Protein AF-A0A7J8VMT6-F1 (afdb_monomer)

pLDDT: mean 72.5, std 16.85, range [39.62, 94.19]

Organism: NCBI:txid34286

Radius of gyration: 30.0 Å; Cα contacts (8 Å, |Δi|>4): 53; chains: 1; bounding box: 107×38×44 Å

Mean predicted aligned error: 15.6 Å

Structure (mmCIF, N/CA/C/O backbone):
data_AF-A0A7J8VMT6-F1
#
_entry.id   AF-A0A7J8VMT6-F1
#
loop_
_atom_site.group_PDB
_atom_site.id
_atom_site.type_symbol
_atom_site.label_atom_id
_atom_site.label_alt_id
_atom_site.label_comp_id
_atom_site.label_asym_id
_atom_site.label_entity_id
_atom_site.label_seq_id
_atom_site.pdbx_PDB_ins_code
_atom_site.Cartn_x
_atom_site.Cartn_y
_atom_site.Cartn_z
_atom_site.occupancy
_atom_site.B_iso_or_equiv
_atom_site.auth_seq_id
_atom_site.auth_comp_id
_atom_site.auth_asym_id
_atom_site.auth_atom_id
_atom_site.pdbx_PDB_model_num
ATOM 1 N N . VAL A 1 1 ? 12.274 -14.605 -5.053 1.00 48.03 1 VAL A N 1
ATOM 2 C CA . VAL A 1 1 ? 12.504 -14.226 -3.632 1.00 48.03 1 VAL A CA 1
ATOM 3 C C . VAL A 1 1 ? 11.355 -14.755 -2.774 1.00 48.03 1 VAL A C 1
ATOM 5 O O . VAL A 1 1 ? 10.208 -14.533 -3.137 1.00 48.03 1 VAL A O 1
ATOM 8 N N . LYS A 1 2 ? 11.615 -15.506 -1.692 1.00 39.62 2 LYS A N 1
ATOM 9 C CA . LYS A 1 2 ? 10.548 -16.016 -0.803 1.00 39.62 2 LYS A CA 1
ATOM 10 C C . LYS A 1 2 ? 10.067 -14.898 0.138 1.00 39.62 2 LYS A C 1
ATOM 12 O O . LYS A 1 2 ? 10.885 -14.116 0.614 1.00 39.62 2 LYS A O 1
ATOM 17 N N . LEU A 1 3 ? 8.770 -14.868 0.471 1.00 48.56 3 LEU A N 1
ATOM 18 C CA . LEU A 1 3 ? 8.171 -13.954 1.468 1.00 48.56 3 LEU A CA 1
ATOM 19 C C . LEU A 1 3 ? 8.945 -13.925 2.800 1.00 48.56 3 LEU A C 1
ATOM 21 O O . LEU A 1 3 ? 9.022 -12.889 3.451 1.00 48.56 3 LEU A O 1
ATOM 25 N N . SER A 1 4 ? 9.574 -15.0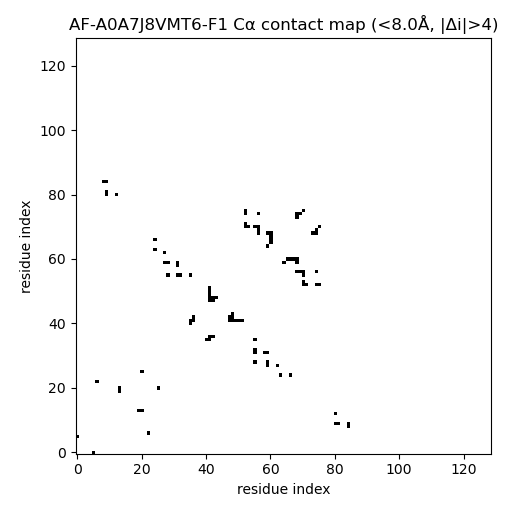41 3.181 1.00 44.53 4 SER A N 1
ATOM 26 C CA . SER A 1 4 ? 10.432 -15.149 4.366 1.00 44.53 4 SER A CA 1
ATOM 27 C C . SER A 1 4 ? 11.673 -14.250 4.321 1.00 44.53 4 SER A C 1
ATOM 29 O O . SER A 1 4 ? 12.089 -13.743 5.357 1.00 44.53 4 SER A O 1
ATOM 31 N N . THR A 1 5 ? 12.258 -14.035 3.140 1.00 44.91 5 THR A N 1
ATOM 32 C CA . THR A 1 5 ? 13.437 -13.176 2.942 1.00 44.91 5 THR A CA 1
ATOM 33 C C . THR A 1 5 ? 13.054 -11.704 3.060 1.00 44.91 5 THR A C 1
ATOM 35 O O . THR A 1 5 ? 13.735 -10.932 3.726 1.00 44.91 5 THR A O 1
ATOM 38 N N . ILE A 1 6 ? 11.902 -11.348 2.487 1.00 53.50 6 ILE A N 1
ATOM 39 C CA . ILE A 1 6 ? 11.299 -10.015 2.575 1.00 53.50 6 ILE A CA 1
ATOM 40 C C . ILE A 1 6 ? 10.965 -9.696 4.045 1.00 53.50 6 ILE A C 1
ATOM 42 O O . ILE A 1 6 ? 11.386 -8.669 4.570 1.00 53.50 6 ILE A O 1
ATOM 46 N N . LYS A 1 7 ? 10.328 -10.635 4.758 1.00 53.84 7 LYS A N 1
ATOM 47 C CA . LYS A 1 7 ? 9.970 -10.535 6.186 1.00 53.84 7 LYS A CA 1
ATOM 48 C C . LYS A 1 7 ? 11.172 -10.287 7.117 1.00 53.84 7 LYS A C 1
ATOM 50 O O . LYS A 1 7 ? 11.017 -9.609 8.130 1.00 53.84 7 LYS A O 1
ATOM 55 N N . TYR A 1 8 ? 12.366 -10.791 6.784 1.00 50.06 8 TYR A N 1
ATOM 56 C CA . TYR A 1 8 ? 13.584 -10.565 7.581 1.00 50.06 8 TYR A CA 1
ATOM 57 C C . TYR A 1 8 ? 14.106 -9.121 7.474 1.00 50.06 8 TYR A C 1
ATOM 59 O O . TYR A 1 8 ? 14.631 -8.583 8.449 1.00 50.06 8 TYR A O 1
ATOM 67 N N . PHE A 1 9 ? 13.927 -8.480 6.313 1.00 50.25 9 PHE A N 1
ATOM 68 C CA . PHE A 1 9 ? 14.328 -7.088 6.082 1.00 50.25 9 PHE A CA 1
ATOM 69 C C . PHE A 1 9 ? 13.417 -6.091 6.821 1.00 50.25 9 PHE A C 1
ATOM 71 O O . PHE A 1 9 ? 13.918 -5.159 7.452 1.00 50.25 9 PHE A O 1
ATOM 78 N N . PHE A 1 10 ? 12.100 -6.341 6.863 1.00 53.12 10 PHE A N 1
ATOM 79 C CA . PHE A 1 10 ? 11.141 -5.463 7.555 1.00 53.12 10 PHE A CA 1
ATOM 80 C C . PHE A 1 10 ? 11.376 -5.354 9.067 1.00 53.12 10 PHE A C 1
ATOM 82 O O . PHE A 1 10 ? 11.210 -4.277 9.646 1.00 53.12 10 PHE A O 1
ATOM 89 N N . PHE A 1 11 ? 11.825 -6.434 9.716 1.00 49.75 11 PHE A N 1
ATOM 90 C CA . PHE A 1 11 ? 11.979 -6.488 11.176 1.00 49.75 11 PHE A CA 1
ATOM 91 C C . PHE A 1 11 ? 13.094 -5.571 11.724 1.00 49.75 11 PHE A C 1
ATOM 93 O O . PHE A 1 11 ? 13.052 -5.166 12.886 1.00 49.75 11 PHE A O 1
ATOM 100 N N . GLN A 1 12 ? 14.086 -5.201 10.907 1.00 52.31 12 GLN A N 1
ATOM 101 C CA . GLN A 1 12 ? 15.273 -4.449 11.352 1.00 52.31 12 GLN A CA 1
ATOM 102 C C . GLN A 1 12 ? 15.073 -2.918 11.372 1.00 52.31 12 GLN A C 1
ATOM 104 O O . GLN A 1 12 ? 15.892 -2.193 1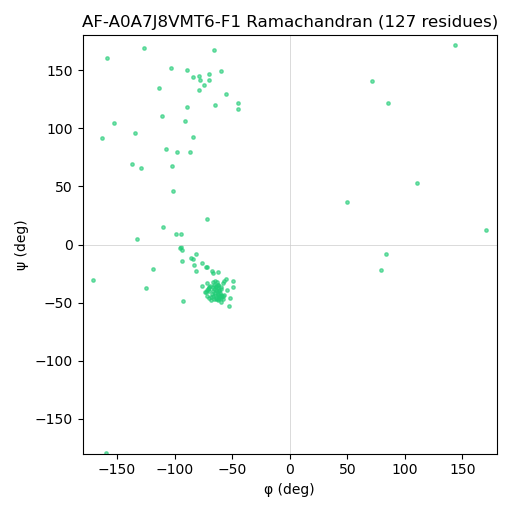1.944 1.00 52.31 12 GLN A O 1
ATOM 109 N N . ASN A 1 13 ? 13.990 -2.399 10.778 1.00 51.75 13 ASN A N 1
ATOM 110 C CA . ASN A 1 13 ? 13.835 -0.961 10.519 1.00 51.75 13 ASN A CA 1
ATOM 111 C C . ASN A 1 13 ? 13.053 -0.170 11.591 1.00 51.75 13 ASN A C 1
ATOM 113 O O . ASN A 1 13 ? 12.986 1.060 11.515 1.00 51.75 13 ASN A O 1
ATOM 117 N N . SER A 1 14 ? 12.511 -0.801 12.642 1.00 52.22 14 SER A N 1
ATOM 118 C CA . SER A 1 14 ? 11.852 -0.068 13.738 1.00 52.22 14 SER A CA 1
ATOM 119 C C . SER A 1 14 ? 12.854 0.370 14.819 1.00 52.22 14 SER A C 1
ATOM 121 O O . SER A 1 14 ? 12.973 -0.260 15.872 1.00 52.22 14 SER A O 1
ATOM 123 N N . ARG A 1 15 ? 13.591 1.463 14.592 1.00 48.12 15 ARG A N 1
ATOM 124 C CA . ARG A 1 15 ? 14.396 2.107 15.649 1.00 48.12 15 ARG A CA 1
ATOM 125 C C . ARG A 1 15 ? 13.563 3.194 16.351 1.00 48.12 15 ARG A C 1
ATOM 127 O O . ARG A 1 15 ? 13.314 4.247 15.772 1.00 48.12 15 ARG A O 1
ATOM 134 N N . GLY A 1 16 ? 13.111 2.931 17.585 1.00 54.81 16 GLY A N 1
ATOM 135 C CA . GLY A 1 16 ? 12.455 3.908 18.479 1.00 54.81 16 GLY A CA 1
ATOM 136 C C . GLY A 1 16 ? 11.318 3.340 19.350 1.00 54.81 16 GLY A C 1
ATOM 137 O O . GLY A 1 16 ? 10.868 2.221 19.132 1.00 54.81 16 GLY A O 1
ATOM 138 N N . ASN A 1 17 ? 10.806 4.142 20.297 1.00 50.47 17 ASN A N 1
ATOM 139 C CA . ASN A 1 17 ? 9.686 3.813 21.211 1.00 50.47 17 ASN A CA 1
ATOM 140 C C . ASN A 1 17 ? 8.295 3.759 20.533 1.00 50.47 17 ASN A C 1
ATOM 142 O O . ASN A 1 17 ? 7.269 3.959 21.182 1.00 50.47 17 ASN A O 1
ATOM 146 N N . LYS A 1 18 ? 8.230 3.552 19.216 1.00 62.94 18 LYS A N 1
ATOM 147 C CA . LYS A 1 18 ? 6.961 3.474 18.481 1.00 62.94 18 LYS A CA 1
ATOM 148 C C . LYS A 1 18 ? 6.460 2.032 18.470 1.00 62.94 18 LYS A C 1
ATOM 150 O O . LYS A 1 18 ? 7.262 1.100 18.488 1.00 62.94 18 LYS A O 1
ATOM 155 N N . ARG A 1 19 ? 5.132 1.863 18.422 1.00 72.12 19 ARG A N 1
ATOM 156 C CA . ARG A 1 19 ? 4.471 0.567 18.205 1.00 72.12 19 ARG A CA 1
ATOM 157 C C . ARG A 1 19 ? 5.178 -0.172 17.068 1.00 72.12 19 ARG A C 1
ATOM 159 O O . ARG A 1 19 ? 5.294 0.366 15.967 1.00 72.12 19 ARG A O 1
ATOM 166 N N . LYS A 1 20 ? 5.679 -1.368 17.367 1.00 73.94 20 LYS A N 1
ATOM 167 C CA . LYS A 1 20 ? 6.323 -2.227 16.376 1.00 73.94 20 LYS A CA 1
ATOM 168 C C . LYS A 1 20 ? 5.246 -2.825 15.482 1.00 73.94 20 LYS A C 1
ATOM 170 O O . LYS A 1 20 ? 4.195 -3.218 15.984 1.00 73.94 20 LYS A O 1
ATOM 175 N N . TRP A 1 21 ? 5.520 -2.847 14.186 1.00 80.06 21 TRP A N 1
ATOM 176 C CA . TRP A 1 21 ? 4.699 -3.586 13.240 1.00 80.06 21 TRP A CA 1
ATOM 177 C C . TRP A 1 21 ? 4.903 -5.080 13.456 1.00 80.06 21 TRP A C 1
ATOM 179 O O . TRP A 1 21 ? 6.017 -5.513 13.768 1.00 80.06 21 TRP A O 1
ATOM 189 N N . VAL A 1 22 ? 3.828 -5.848 13.331 1.00 81.62 22 VAL A N 1
ATOM 190 C CA . VAL A 1 22 ? 3.889 -7.310 13.366 1.00 81.62 22 VAL A CA 1
ATOM 191 C C . VAL A 1 22 ? 3.770 -7.875 11.951 1.00 81.62 22 VAL A C 1
ATOM 193 O O . VAL A 1 22 ? 3.143 -7.251 11.095 1.00 81.62 22 VAL A O 1
ATOM 196 N N . PRO A 1 23 ? 4.338 -9.059 11.671 1.00 80.44 23 PRO A N 1
ATOM 197 C CA . PRO A 1 23 ? 4.317 -9.621 10.324 1.00 80.44 23 PRO A CA 1
ATOM 198 C C . PRO A 1 23 ? 2.930 -9.779 9.700 1.00 80.44 23 PRO A C 1
ATOM 200 O O . PRO A 1 23 ? 2.787 -9.736 8.482 1.00 80.44 23 PRO A O 1
ATOM 203 N N . GLU A 1 24 ? 1.912 -9.998 10.523 1.00 84.44 24 GLU A N 1
ATOM 204 C CA . GLU A 1 24 ? 0.522 -10.115 10.097 1.00 84.44 24 GLU A CA 1
ATOM 205 C C . GLU A 1 24 ? 0.017 -8.793 9.496 1.00 84.44 24 GLU A C 1
ATOM 207 O O . GLU A 1 24 ? -0.718 -8.802 8.510 1.00 84.44 24 GLU A O 1
ATOM 212 N N . GLU A 1 25 ? 0.464 -7.657 10.038 1.00 86.81 25 GLU A N 1
ATOM 213 C CA . GLU A 1 25 ? 0.156 -6.324 9.516 1.00 86.81 25 GLU A CA 1
ATOM 214 C C . GLU A 1 25 ? 0.868 -6.062 8.191 1.00 86.81 25 GLU A C 1
ATOM 216 O O . GLU A 1 25 ? 0.265 -5.487 7.285 1.00 86.81 25 GLU A O 1
ATOM 221 N N . ASP A 1 26 ? 2.115 -6.518 8.048 1.00 83.62 26 ASP A N 1
ATOM 222 C CA . ASP A 1 26 ? 2.872 -6.385 6.799 1.00 83.62 26 ASP A CA 1
ATOM 223 C C . ASP A 1 26 ? 2.201 -7.172 5.666 1.00 83.62 26 ASP A C 1
ATOM 225 O O . ASP A 1 26 ? 1.985 -6.648 4.571 1.00 83.62 26 ASP A O 1
ATOM 229 N N . VAL A 1 27 ? 1.821 -8.426 5.939 1.00 85.62 27 VAL A N 1
ATOM 230 C CA . VAL A 1 27 ? 1.121 -9.284 4.973 1.00 85.62 27 VAL A CA 1
ATOM 231 C C . VAL A 1 27 ? -0.223 -8.671 4.585 1.00 85.62 27 VAL A C 1
ATOM 233 O O . VAL A 1 27 ? -0.534 -8.593 3.396 1.00 85.62 27 VAL A O 1
ATOM 236 N N . ALA A 1 28 ? -1.000 -8.194 5.562 1.00 90.56 28 ALA A N 1
ATOM 237 C CA . ALA A 1 28 ? -2.278 -7.542 5.301 1.00 90.56 28 ALA A CA 1
ATOM 238 C C . ALA A 1 28 ? -2.110 -6.249 4.488 1.00 90.56 28 ALA A C 1
ATOM 240 O O . ALA A 1 28 ? -2.888 -6.002 3.570 1.00 90.56 28 ALA A O 1
ATOM 241 N N . LEU A 1 29 ? -1.085 -5.439 4.774 1.00 90.25 29 LEU A N 1
ATOM 242 C CA . LEU A 1 29 ? -0.807 -4.213 4.026 1.00 90.25 29 LEU A CA 1
ATOM 243 C C . LEU A 1 29 ? -0.483 -4.518 2.562 1.00 90.25 29 LEU A C 1
ATOM 245 O O . LEU A 1 29 ? -1.064 -3.896 1.674 1.00 90.25 29 LEU A O 1
ATOM 249 N N . VAL A 1 30 ? 0.402 -5.485 2.303 1.00 89.50 30 VAL A N 1
ATOM 250 C CA . VAL A 1 30 ? 0.750 -5.890 0.933 1.00 89.50 30 VAL A CA 1
ATOM 251 C C . VAL A 1 30 ? -0.478 -6.433 0.199 1.00 89.50 30 VAL A C 1
ATOM 253 O O . VAL A 1 30 ? -0.723 -6.030 -0.937 1.00 89.50 30 VAL A O 1
ATOM 256 N N . ALA A 1 31 ? -1.288 -7.275 0.848 1.00 91.00 31 ALA A N 1
ATOM 257 C CA . ALA A 1 31 ? -2.526 -7.792 0.267 1.00 91.00 31 ALA A CA 1
ATOM 258 C C . ALA A 1 31 ? -3.511 -6.663 -0.090 1.00 91.00 31 ALA A C 1
ATOM 260 O O . ALA A 1 31 ? -3.943 -6.566 -1.236 1.00 91.00 31 ALA A O 1
ATOM 261 N N . CYS A 1 32 ? -3.779 -5.739 0.840 1.00 93.25 32 CYS A N 1
ATOM 262 C CA . CYS A 1 32 ? -4.648 -4.586 0.594 1.00 93.25 32 CYS A CA 1
ATOM 263 C C . CYS A 1 32 ? -4.134 -3.695 -0.549 1.00 93.25 32 CYS A C 1
ATOM 265 O O . CYS A 1 32 ? -4.933 -3.159 -1.312 1.00 93.25 32 CYS A O 1
ATOM 267 N N . MET A 1 33 ? -2.814 -3.529 -0.693 1.00 92.19 33 MET A N 1
ATOM 268 C CA . MET A 1 33 ? -2.223 -2.774 -1.805 1.00 92.19 33 MET A CA 1
ATOM 269 C C . MET A 1 33 ? -2.434 -3.461 -3.158 1.00 92.19 33 MET A C 1
ATOM 271 O O . MET A 1 33 ? -2.713 -2.773 -4.141 1.00 92.19 33 MET A O 1
ATOM 275 N N . VAL A 1 34 ? -2.320 -4.790 -3.213 1.00 91.75 34 VAL A N 1
ATOM 276 C CA . VAL A 1 34 ? -2.595 -5.582 -4.422 1.00 91.75 34 VAL A CA 1
ATOM 277 C C . VAL A 1 34 ? -4.074 -5.498 -4.791 1.00 91.75 34 VAL A C 1
ATOM 279 O O . VAL A 1 34 ? -4.403 -5.196 -5.937 1.00 91.75 34 VAL A O 1
ATOM 282 N N . ASP A 1 35 ? -4.969 -5.675 -3.822 1.00 94.06 35 ASP A N 1
ATOM 283 C CA . ASP A 1 35 ? -6.412 -5.569 -4.039 1.00 94.06 35 ASP A CA 1
ATOM 284 C C . ASP A 1 35 ? -6.807 -4.170 -4.525 1.00 94.06 35 ASP A C 1
ATOM 286 O O . ASP A 1 35 ? -7.555 -4.030 -5.494 1.00 94.06 35 ASP A O 1
ATOM 290 N N . LEU A 1 36 ? -6.250 -3.121 -3.914 1.00 94.12 36 LEU A N 1
ATOM 291 C CA . LEU A 1 36 ? -6.487 -1.742 -4.335 1.00 94.12 36 LEU A CA 1
ATOM 292 C C . LEU A 1 36 ? -6.018 -1.485 -5.773 1.00 94.12 36 LEU A C 1
ATOM 294 O O . LEU A 1 36 ? -6.702 -0.790 -6.527 1.00 94.12 36 LEU A O 1
ATOM 298 N N . TYR A 1 37 ? -4.869 -2.048 -6.154 1.00 92.06 37 TYR A N 1
ATOM 299 C CA . TYR A 1 37 ? -4.352 -1.960 -7.517 1.00 92.06 37 TYR A CA 1
ATOM 300 C C . TYR A 1 37 ? -5.267 -2.672 -8.518 1.00 92.06 37 TYR A C 1
ATOM 302 O O . TYR A 1 37 ? -5.571 -2.116 -9.574 1.00 92.06 37 TYR A O 1
ATOM 310 N N . ASN A 1 38 ? -5.760 -3.859 -8.167 1.00 92.94 38 ASN A N 1
ATOM 311 C CA . ASN A 1 38 ? -6.664 -4.645 -9.008 1.00 92.94 38 ASN A CA 1
ATOM 312 C C . ASN A 1 38 ? -8.033 -3.974 -9.192 1.00 92.94 38 ASN A C 1
ATOM 314 O O . ASN A 1 38 ? -8.636 -4.092 -10.255 1.00 92.94 38 ASN A O 1
ATOM 318 N N . VAL A 1 39 ? -8.514 -3.232 -8.187 1.00 92.44 39 VAL A N 1
ATOM 319 C CA . VAL A 1 39 ? -9.739 -2.419 -8.291 1.00 92.44 39 VAL A CA 1
ATOM 320 C C . VAL A 1 39 ? -9.584 -1.287 -9.314 1.00 92.44 39 VAL A C 1
ATOM 322 O O . VAL A 1 39 ? -10.559 -0.880 -9.942 1.00 92.44 39 VAL A O 1
ATOM 325 N N . GLY A 1 40 ? -8.378 -0.744 -9.490 1.00 91.25 40 GLY A N 1
ATOM 326 C CA . GLY A 1 40 ? -8.074 0.229 -10.543 1.00 91.25 40 GLY A CA 1
ATOM 327 C C . GLY A 1 40 ? -8.507 1.674 -10.266 1.00 91.25 40 GLY A C 1
ATOM 328 O O . GLY A 1 40 ? -7.915 2.604 -10.815 1.00 91.25 40 GLY A O 1
ATOM 329 N N . THR A 1 41 ? -9.479 1.905 -9.377 1.00 91.31 41 THR A N 1
ATOM 330 C CA . THR A 1 41 ? -10.041 3.240 -9.076 1.00 91.31 41 THR A CA 1
ATOM 331 C C . THR A 1 41 ? -8.975 4.266 -8.684 1.00 91.31 41 THR A C 1
ATOM 333 O O . THR A 1 41 ? -9.022 5.426 -9.106 1.00 91.31 41 THR A O 1
ATOM 336 N N . TYR A 1 42 ? -7.982 3.833 -7.905 1.00 91.88 42 TYR A N 1
ATOM 337 C CA . TYR A 1 42 ? -6.902 4.683 -7.409 1.00 91.88 42 TYR A CA 1
ATOM 338 C C . TYR A 1 42 ? -5.619 4.572 -8.236 1.00 91.88 42 TYR A C 1
ATOM 340 O O . TYR A 1 42 ? -4.612 5.140 -7.829 1.00 91.88 42 TYR A O 1
ATOM 348 N N . ASN A 1 43 ? -5.618 3.904 -9.390 1.00 91.69 43 ASN A N 1
ATOM 349 C CA . ASN A 1 43 ? -4.410 3.765 -10.204 1.00 91.69 43 ASN A CA 1
ATOM 350 C C . ASN A 1 43 ? -4.124 5.049 -10.996 1.00 91.69 43 ASN A C 1
ATOM 352 O O . ASN A 1 43 ? -5.033 5.715 -11.499 1.00 91.69 43 ASN A O 1
ATOM 356 N N . ALA A 1 44 ? -2.846 5.380 -11.105 1.00 87.69 44 ALA A N 1
ATOM 357 C CA . ALA A 1 44 ? -2.238 6.325 -12.032 1.00 87.69 44 ALA A CA 1
ATOM 358 C C . ALA A 1 44 ? -1.094 5.604 -12.767 1.00 87.69 44 ALA A C 1
ATOM 360 O O . ALA A 1 44 ? -0.693 4.520 -12.345 1.00 87.69 44 ALA A O 1
ATOM 361 N N . ASP A 1 45 ? -0.545 6.217 -13.817 1.00 79.69 45 ASP A N 1
ATOM 362 C CA . ASP A 1 45 ? 0.379 5.569 -14.768 1.00 79.69 45 ASP A CA 1
ATOM 363 C C . ASP A 1 45 ? 1.535 4.801 -14.105 1.00 79.69 45 ASP A C 1
ATOM 365 O O . ASP A 1 45 ? 1.921 3.732 -14.563 1.00 79.69 45 ASP A O 1
ATOM 369 N N . THR A 1 46 ? 2.063 5.318 -12.992 1.00 75.50 46 THR A N 1
ATOM 370 C CA . THR A 1 46 ? 3.185 4.709 -12.254 1.00 75.50 46 THR A CA 1
ATOM 371 C C . THR A 1 46 ? 2.957 4.620 -10.742 1.00 75.50 46 THR A C 1
ATOM 373 O O . THR A 1 46 ? 3.865 4.273 -9.985 1.00 75.50 46 THR A O 1
ATOM 376 N N . ARG A 1 47 ? 1.767 4.992 -10.248 1.00 85.06 47 ARG A N 1
ATOM 377 C CA . ARG A 1 47 ? 1.517 5.164 -8.805 1.00 85.06 47 ARG A CA 1
ATOM 378 C C . ARG A 1 47 ? 0.038 5.105 -8.451 1.00 85.06 47 ARG A C 1
ATOM 380 O O . ARG A 1 47 ? -0.818 5.030 -9.315 1.00 85.06 47 ARG A O 1
ATOM 387 N N . PHE A 1 48 ? -0.264 5.263 -7.167 1.00 89.56 48 PHE A N 1
ATOM 388 C CA . PHE A 1 48 ? -1.620 5.561 -6.723 1.00 89.56 48 PHE A CA 1
ATOM 389 C C . PHE A 1 48 ? -1.942 7.068 -6.787 1.00 89.56 48 PHE A C 1
ATOM 391 O O . PHE A 1 48 ? -1.081 7.920 -6.513 1.00 89.56 48 PHE A O 1
ATOM 398 N N . LYS A 1 49 ? -3.197 7.378 -7.129 1.00 92.38 49 LYS A N 1
ATOM 399 C CA . LYS A 1 49 ? -3.857 8.692 -7.069 1.00 92.38 49 LYS A CA 1
ATOM 400 C C . LYS A 1 49 ? -4.003 9.170 -5.624 1.00 92.38 49 LYS A C 1
ATOM 402 O O . LYS A 1 49 ? -3.828 8.412 -4.671 1.00 92.38 49 LYS A O 1
ATOM 407 N N . THR A 1 50 ? -4.347 10.446 -5.450 1.00 89.50 50 THR A N 1
ATOM 408 C CA . THR A 1 50 ? -4.604 11.000 -4.113 1.00 89.50 50 THR A CA 1
ATOM 409 C C . THR A 1 50 ? -5.751 10.266 -3.410 1.00 89.50 50 THR A C 1
ATOM 411 O O . THR A 1 50 ? -6.664 9.755 -4.056 1.00 89.50 50 THR A O 1
ATOM 414 N N . GLY A 1 51 ? -5.696 10.196 -2.080 1.00 89.75 51 GLY A N 1
ATOM 415 C CA . GLY A 1 51 ? -6.716 9.529 -1.263 1.00 89.75 51 GLY A CA 1
ATOM 416 C C . GLY A 1 51 ? -6.560 8.011 -1.108 1.00 89.75 51 GLY A C 1
ATOM 417 O O . GLY A 1 51 ? -7.235 7.444 -0.255 1.00 89.75 51 GLY A O 1
ATOM 418 N N . TYR A 1 52 ? -5.639 7.361 -1.833 1.00 92.62 52 TYR A N 1
ATOM 419 C CA . TYR A 1 52 ? -5.422 5.905 -1.743 1.00 92.62 52 TYR A CA 1
ATOM 420 C C . TYR A 1 52 ? -5.071 5.421 -0.325 1.00 92.62 52 TYR A C 1
ATOM 422 O O . TYR A 1 52 ? -5.466 4.332 0.074 1.00 92.62 52 TYR A O 1
ATOM 430 N N . LEU A 1 53 ? -4.366 6.244 0.461 1.00 92.00 53 LEU A N 1
ATOM 431 C CA . LEU A 1 53 ? -3.991 5.914 1.840 1.00 92.00 53 LEU A CA 1
ATOM 432 C C . LEU A 1 53 ? -5.202 5.761 2.764 1.00 92.00 53 LEU A C 1
ATOM 434 O O . LEU A 1 53 ? -5.188 4.892 3.628 1.00 92.00 53 LEU A O 1
ATOM 438 N N . ASN A 1 54 ? -6.238 6.581 2.573 1.00 92.19 54 ASN A N 1
ATOM 439 C CA . ASN A 1 54 ? -7.458 6.499 3.377 1.00 92.19 54 ASN A CA 1
ATOM 440 C C . ASN A 1 54 ? -8.239 5.225 3.041 1.00 92.19 54 ASN A C 1
ATOM 442 O O . ASN A 1 54 ? -8.815 4.595 3.921 1.00 92.19 54 ASN A O 1
ATOM 446 N N . GLU A 1 55 ? -8.233 4.826 1.768 1.00 93.12 55 GLU A N 1
ATOM 447 C CA . GLU A 1 55 ? -8.861 3.575 1.353 1.00 93.12 55 GLU A CA 1
ATOM 448 C C . GLU A 1 55 ? -8.082 2.357 1.864 1.00 93.12 55 GLU A C 1
ATOM 450 O O . GLU A 1 55 ? -8.691 1.420 2.372 1.00 93.12 55 GLU A O 1
ATOM 455 N N . LEU A 1 56 ? -6.744 2.398 1.836 1.00 92.44 56 LEU A N 1
ATOM 456 C CA . LEU A 1 56 ? -5.911 1.369 2.467 1.00 92.44 56 LEU A CA 1
ATOM 457 C C . LEU A 1 56 ? -6.170 1.261 3.970 1.00 92.44 56 LEU A C 1
ATOM 459 O O . LEU A 1 56 ? -6.281 0.149 4.479 1.00 92.44 56 LEU A O 1
ATOM 463 N N . GLU A 1 57 ? -6.289 2.388 4.677 1.00 92.81 57 GLU A N 1
ATOM 464 C CA . GLU A 1 57 ? -6.663 2.403 6.096 1.00 92.81 57 GLU A CA 1
ATOM 465 C C . GLU A 1 57 ? -8.021 1.727 6.311 1.00 92.81 57 GLU A C 1
ATOM 467 O O . GLU A 1 57 ? -8.121 0.826 7.140 1.00 92.81 57 GLU A O 1
ATOM 472 N N . ARG A 1 58 ? -9.031 2.060 5.498 1.00 93.06 58 ARG A N 1
ATOM 473 C CA . ARG A 1 58 ? -10.364 1.439 5.552 1.00 93.06 58 ARG A CA 1
ATOM 474 C C . ARG A 1 58 ? -10.330 -0.068 5.283 1.00 93.06 58 ARG A C 1
ATOM 476 O O . ARG A 1 58 ? -11.056 -0.826 5.923 1.00 93.06 58 ARG A O 1
ATOM 483 N N . MET A 1 59 ? -9.538 -0.521 4.312 1.00 94.19 59 MET A N 1
ATOM 484 C CA . MET A 1 59 ? -9.386 -1.948 4.005 1.00 94.19 59 MET A CA 1
ATOM 485 C C . MET A 1 59 ? -8.694 -2.682 5.156 1.00 94.19 59 MET A C 1
ATOM 487 O O . MET A 1 59 ? -9.166 -3.731 5.589 1.00 94.19 59 MET A O 1
ATOM 491 N N . LEU A 1 60 ? -7.629 -2.098 5.707 1.00 91.94 60 LEU A N 1
ATOM 492 C CA . LEU A 1 60 ? -6.906 -2.658 6.846 1.00 91.94 60 LEU A CA 1
ATOM 493 C C . LEU A 1 60 ? -7.739 -2.686 8.122 1.00 91.94 60 LEU A C 1
ATOM 495 O O . LEU A 1 60 ? -7.625 -3.644 8.870 1.00 91.94 60 LEU A O 1
ATOM 499 N N . GLU A 1 61 ? -8.604 -1.704 8.362 1.00 92.38 61 GLU A N 1
ATOM 500 C CA . GLU A 1 61 ? -9.523 -1.721 9.505 1.00 92.38 61 GLU A CA 1
ATOM 501 C C . GLU A 1 61 ? -10.509 -2.897 9.426 1.00 92.38 61 GLU A C 1
ATOM 503 O O . GLU A 1 61 ? -10.865 -3.481 10.445 1.00 92.38 61 GLU A O 1
ATOM 508 N N . LYS A 1 62 ? -10.902 -3.321 8.218 1.00 92.56 62 LYS A N 1
ATOM 509 C CA . LYS A 1 62 ? -11.740 -4.518 8.044 1.00 92.56 62 LYS A CA 1
ATOM 510 C C . LYS A 1 62 ? -10.975 -5.813 8.290 1.00 92.56 62 LYS A C 1
ATOM 512 O O . LYS A 1 62 ? -11.533 -6.739 8.870 1.00 92.56 62 LYS A O 1
ATOM 517 N N . VAL A 1 63 ? -9.729 -5.893 7.820 1.00 92.00 63 VAL A N 1
ATOM 518 C CA . VAL A 1 63 ? -8.891 -7.096 7.967 1.00 92.00 63 VAL A CA 1
ATOM 519 C C . VAL A 1 63 ? -8.352 -7.213 9.397 1.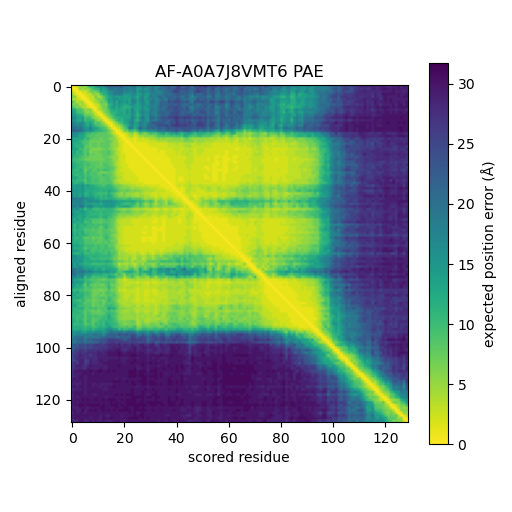00 92.00 63 VAL A C 1
ATOM 521 O O . VAL A 1 63 ? -8.259 -8.311 9.936 1.00 92.00 63 VAL A O 1
ATOM 524 N N . LEU A 1 64 ? -8.027 -6.082 10.026 1.00 90.56 64 LEU A N 1
ATOM 525 C CA . LEU A 1 64 ? -7.368 -5.962 11.326 1.00 90.56 64 LEU A CA 1
ATOM 526 C C . LEU A 1 64 ? -8.032 -4.859 12.183 1.00 90.56 64 LEU A C 1
ATOM 528 O O . LEU A 1 64 ? -7.409 -3.832 12.477 1.00 90.56 64 LEU A O 1
ATOM 532 N N . PRO A 1 65 ? -9.274 -5.065 12.656 1.00 85.25 65 PRO A N 1
ATOM 533 C CA . PRO A 1 65 ? -10.045 -4.038 13.372 1.00 85.25 65 PRO A CA 1
ATOM 534 C C . PRO A 1 65 ? -9.401 -3.575 14.684 1.00 85.25 65 PRO A C 1
ATOM 536 O O . PRO A 1 65 ? -9.622 -2.458 15.143 1.00 85.25 65 PRO A O 1
ATOM 539 N N . HIS A 1 66 ? -8.556 -4.407 15.292 1.00 84.00 66 HIS A N 1
ATOM 540 C CA . HIS A 1 66 ? -7.873 -4.087 16.548 1.00 84.00 66 HIS A CA 1
ATOM 541 C C . HIS A 1 66 ? -6.473 -3.505 16.348 1.00 84.00 66 HIS A C 1
ATOM 543 O O . HIS A 1 66 ? -5.814 -3.135 17.319 1.00 84.00 66 HIS A O 1
ATOM 549 N N . ALA A 1 67 ? -6.005 -3.394 15.102 1.00 79.75 67 ALA A N 1
ATOM 550 C CA . ALA A 1 67 ? -4.664 -2.910 14.842 1.00 79.75 67 ALA A CA 1
ATOM 551 C C . ALA A 1 67 ? -4.547 -1.388 15.008 1.00 79.75 67 ALA A C 1
ATOM 553 O O . ALA A 1 67 ? -3.436 -0.914 15.167 1.00 79.75 67 ALA A O 1
ATOM 554 N N . MET A 1 68 ? -5.617 -0.586 15.049 1.00 80.38 68 MET A N 1
ATOM 555 C CA . MET A 1 68 ? -5.512 0.875 15.273 1.00 80.38 68 MET A CA 1
ATOM 556 C C . MET A 1 68 ? -4.468 1.566 14.354 1.00 80.38 68 MET A C 1
ATOM 558 O O . MET A 1 68 ? -3.714 2.449 14.785 1.00 80.38 68 MET A O 1
ATOM 562 N N . LEU A 1 69 ? -4.351 1.115 13.100 1.00 80.75 69 LEU A N 1
ATOM 563 C CA . LEU A 1 69 ? -3.417 1.665 12.115 1.00 80.75 69 LEU A CA 1
ATOM 564 C C . LEU A 1 69 ? -3.994 2.966 11.549 1.00 80.75 69 LEU A C 1
ATOM 566 O O . LEU A 1 69 ? -5.155 2.991 11.175 1.00 80.75 69 LEU A O 1
ATOM 570 N N . LYS A 1 70 ? -3.187 4.034 11.476 1.00 78.81 70 LYS A N 1
ATOM 571 C CA . LYS A 1 70 ? -3.611 5.333 10.923 1.00 78.81 70 LYS A CA 1
ATOM 572 C C . LYS A 1 70 ? -2.868 5.665 9.634 1.00 78.81 70 LYS A C 1
ATOM 574 O O . LYS A 1 70 ? -1.632 5.579 9.626 1.00 78.81 70 LYS A O 1
ATOM 579 N N . ALA A 1 71 ? -3.571 6.128 8.595 1.00 72.50 71 ALA A N 1
ATOM 580 C CA . ALA A 1 71 ? -2.989 6.433 7.282 1.00 72.50 71 ALA A CA 1
ATOM 581 C C . ALA A 1 71 ? -1.789 7.377 7.366 1.00 72.50 71 ALA A C 1
ATOM 583 O O . ALA A 1 71 ? -0.700 7.064 6.885 1.00 72.50 71 ALA A O 1
ATOM 584 N N . LYS A 1 72 ? -1.984 8.520 8.029 1.00 64.81 72 LYS A N 1
ATOM 585 C CA . LYS A 1 72 ? -1.074 9.671 7.948 1.00 64.81 72 LYS A CA 1
ATOM 586 C C . LYS A 1 72 ? 0.271 9.490 8.659 1.00 64.81 72 LYS A C 1
ATOM 588 O O . LYS A 1 72 ? 1.195 10.246 8.398 1.00 64.81 72 LYS A O 1
ATOM 593 N N . LEU A 1 73 ? 0.391 8.544 9.591 1.00 69.12 73 LEU A N 1
ATOM 594 C CA . LEU A 1 73 ? 1.630 8.373 10.365 1.00 69.12 73 LEU A CA 1
ATOM 595 C C . LEU A 1 73 ? 2.190 6.953 10.287 1.00 69.12 73 LEU A C 1
ATOM 597 O O . LEU A 1 73 ? 3.407 6.783 10.223 1.00 69.12 73 LEU A O 1
ATOM 601 N N . ASN A 1 74 ? 1.319 5.940 10.280 1.00 73.94 74 ASN A N 1
ATOM 602 C CA . ASN A 1 74 ? 1.746 4.546 10.366 1.00 73.94 74 ASN A CA 1
ATOM 603 C C . ASN A 1 74 ? 1.913 3.949 8.965 1.00 73.94 74 ASN A C 1
ATOM 605 O O . ASN A 1 74 ? 2.962 3.374 8.674 1.00 73.94 74 ASN A O 1
ATOM 609 N N . LEU A 1 75 ? 0.920 4.132 8.086 1.00 81.62 75 LEU A N 1
ATOM 610 C CA . LEU A 1 75 ? 0.936 3.534 6.746 1.00 81.62 75 LEU A CA 1
ATOM 611 C C . LEU A 1 75 ? 1.955 4.208 5.827 1.00 81.62 75 LEU A C 1
ATOM 613 O O . LEU A 1 75 ? 2.724 3.515 5.170 1.00 81.62 75 LEU A O 1
ATOM 617 N N . GLU A 1 76 ? 2.026 5.543 5.814 1.00 83.25 76 GLU A N 1
ATOM 618 C CA . GLU A 1 76 ? 3.010 6.259 4.987 1.00 83.25 76 GLU A CA 1
ATOM 619 C C . GLU A 1 76 ? 4.452 5.845 5.296 1.00 83.25 76 GLU A C 1
ATOM 621 O O . GLU A 1 76 ? 5.245 5.611 4.379 1.00 83.25 76 GLU A O 1
ATOM 626 N N . SER A 1 77 ? 4.791 5.722 6.584 1.00 81.56 77 SER A N 1
ATOM 627 C CA . SER A 1 77 ? 6.123 5.282 6.996 1.00 81.56 77 SER A CA 1
ATOM 628 C C . SER A 1 77 ? 6.405 3.862 6.514 1.00 81.56 77 SER A C 1
ATOM 630 O O . SER A 1 77 ? 7.496 3.609 6.005 1.00 81.56 77 SER A O 1
ATOM 632 N N . MET A 1 78 ? 5.436 2.952 6.646 1.00 84.06 78 MET A N 1
ATOM 633 C CA . MET A 1 78 ? 5.616 1.559 6.246 1.00 84.06 78 MET A C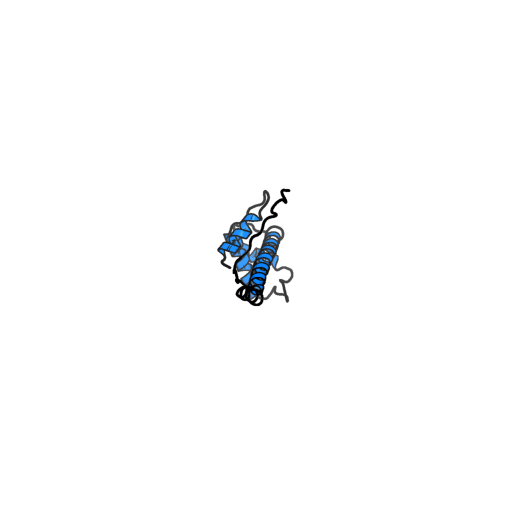A 1
ATOM 634 C C . MET A 1 78 ? 5.727 1.407 4.727 1.00 84.06 78 MET A C 1
ATOM 636 O O . MET A 1 78 ? 6.659 0.779 4.239 1.00 84.06 78 MET A O 1
ATOM 640 N N . ILE A 1 79 ? 4.865 2.074 3.959 1.00 85.50 79 ILE A N 1
ATOM 641 C CA . ILE A 1 79 ? 4.925 2.0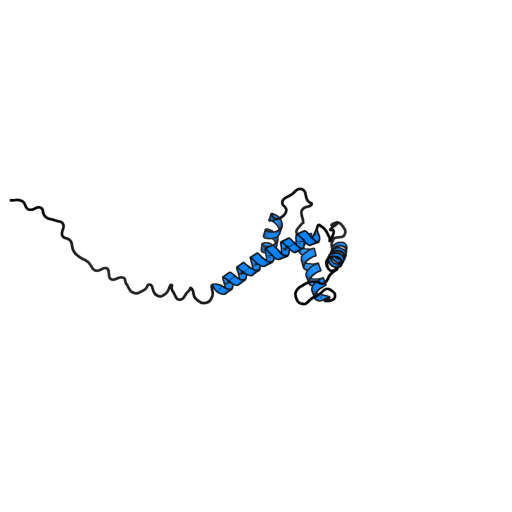81 2.490 1.00 85.50 79 ILE A CA 1
ATOM 642 C C . ILE A 1 79 ? 6.265 2.649 2.002 1.00 85.50 79 ILE A C 1
ATOM 644 O O . ILE A 1 79 ? 6.842 2.154 1.033 1.00 85.50 79 ILE A O 1
ATOM 648 N N . ARG A 1 80 ? 6.801 3.677 2.672 1.00 84.62 80 ARG A N 1
ATOM 649 C CA . ARG A 1 80 ? 8.123 4.226 2.342 1.00 84.62 80 ARG A CA 1
ATOM 650 C C . ARG A 1 80 ? 9.253 3.235 2.627 1.00 84.62 80 ARG A C 1
ATOM 652 O O . ARG A 1 80 ? 10.241 3.233 1.893 1.00 84.62 80 ARG A O 1
ATOM 659 N N . THR A 1 81 ? 9.151 2.447 3.691 1.00 82.19 81 THR A N 1
ATOM 660 C CA . THR A 1 81 ? 10.110 1.374 3.987 1.00 82.19 81 THR A CA 1
ATOM 661 C C . THR A 1 81 ? 9.994 0.258 2.953 1.00 82.19 81 THR A C 1
ATOM 663 O O . THR A 1 81 ? 10.993 -0.059 2.320 1.00 82.19 81 THR A O 1
ATOM 666 N N . LEU A 1 82 ? 8.772 -0.202 2.656 1.00 82.19 82 LEU A N 1
ATOM 667 C CA . LEU A 1 82 ? 8.487 -1.214 1.631 1.00 82.19 82 LEU A CA 1
ATOM 668 C C . LEU A 1 82 ? 9.111 -0.876 0.278 1.00 82.19 82 LEU A C 1
ATOM 670 O O . LEU A 1 82 ? 9.759 -1.715 -0.336 1.00 82.19 82 LEU A O 1
ATOM 674 N N . LYS A 1 83 ? 8.963 0.374 -0.168 1.00 83.44 83 LYS A N 1
ATOM 675 C CA . LYS A 1 83 ? 9.556 0.838 -1.428 1.00 83.44 83 LYS A CA 1
ATOM 676 C C . LYS A 1 83 ? 11.083 0.820 -1.423 1.00 83.44 83 LYS A C 1
ATOM 678 O O . LYS A 1 83 ? 11.674 0.508 -2.448 1.00 83.44 83 LYS A O 1
ATOM 683 N N . ARG A 1 84 ? 11.715 1.185 -0.302 1.00 83.12 84 ARG A N 1
ATOM 684 C CA . ARG A 1 84 ? 13.181 1.186 -0.180 1.00 83.12 84 ARG A CA 1
ATOM 685 C C . ARG A 1 84 ? 13.733 -0.231 -0.166 1.00 83.12 84 ARG A C 1
ATOM 687 O O . ARG A 1 84 ? 14.663 -0.516 -0.907 1.00 83.12 84 ARG A O 1
ATOM 694 N N . ASP A 1 85 ? 13.117 -1.107 0.617 1.00 79.81 85 ASP A N 1
ATOM 695 C CA . ASP A 1 85 ? 13.535 -2.503 0.712 1.00 79.81 85 ASP A CA 1
ATOM 696 C C . ASP A 1 85 ? 13.304 -3.231 -0.624 1.00 79.81 85 ASP A C 1
ATOM 698 O O . ASP A 1 85 ? 14.159 -3.994 -1.066 1.00 79.81 85 ASP A O 1
ATOM 702 N N . TRP A 1 86 ? 12.202 -2.932 -1.329 1.00 81.88 86 TRP A N 1
ATOM 703 C CA . TRP A 1 86 ? 11.972 -3.434 -2.687 1.00 81.88 86 TRP A CA 1
ATOM 704 C C . TRP A 1 86 ? 13.022 -2.945 -3.685 1.00 81.88 86 TRP A C 1
ATOM 706 O O . TRP A 1 86 ? 13.489 -3.751 -4.479 1.00 81.88 86 TRP A O 1
ATOM 716 N N . ALA A 1 87 ? 13.414 -1.667 -3.639 1.00 81.19 87 ALA A N 1
ATOM 717 C CA . ALA A 1 87 ? 14.455 -1.144 -4.524 1.00 81.19 87 ALA A CA 1
ATOM 718 C C . ALA A 1 87 ? 15.772 -1.915 -4.349 1.00 81.19 87 ALA A C 1
ATOM 720 O O . ALA A 1 87 ? 16.338 -2.363 -5.332 1.00 81.19 87 ALA A O 1
ATOM 721 N N . ILE A 1 88 ? 16.180 -2.187 -3.104 1.00 82.19 88 ILE A N 1
ATOM 722 C CA . ILE A 1 88 ? 17.379 -2.989 -2.812 1.00 82.19 88 ILE A CA 1
ATOM 723 C C . ILE A 1 88 ? 17.263 -4.399 -3.406 1.00 82.19 88 ILE A C 1
ATOM 725 O O . ILE A 1 88 ? 18.201 -4.888 -4.028 1.00 82.19 88 ILE A O 1
ATOM 729 N N . VAL A 1 89 ? 16.118 -5.065 -3.220 1.00 79.69 89 VAL A N 1
ATOM 730 C CA . VAL A 1 89 ? 15.888 -6.412 -3.768 1.00 79.69 89 VAL A CA 1
ATOM 731 C C . VAL A 1 89 ? 15.886 -6.395 -5.295 1.00 79.69 89 VAL A C 1
ATOM 733 O O . VAL A 1 89 ? 16.451 -7.294 -5.907 1.00 79.69 89 VAL A O 1
ATOM 736 N N . TYR A 1 90 ? 15.260 -5.392 -5.904 1.00 80.56 90 TYR A N 1
ATOM 737 C CA . TYR A 1 90 ? 15.207 -5.224 -7.352 1.00 80.56 90 TYR A CA 1
ATOM 738 C C . TYR A 1 90 ? 16.606 -4.986 -7.931 1.00 80.56 90 TYR A C 1
ATOM 740 O O . TYR A 1 90 ? 16.990 -5.670 -8.873 1.00 80.56 90 TYR A O 1
ATOM 748 N N . ASP A 1 91 ? 17.398 -4.108 -7.313 1.00 84.06 91 ASP A N 1
ATOM 749 C CA . ASP A 1 91 ? 18.786 -3.849 -7.702 1.00 84.06 91 ASP A CA 1
ATOM 750 C C . ASP A 1 91 ? 19.632 -5.127 -7.609 1.00 84.06 91 ASP A C 1
ATOM 752 O O . ASP A 1 91 ? 20.352 -5.456 -8.544 1.00 84.06 91 ASP A O 1
ATOM 756 N N . MET A 1 92 ? 19.496 -5.905 -6.526 1.00 85.06 92 MET A N 1
ATOM 757 C CA . MET A 1 92 ? 20.185 -7.196 -6.387 1.00 85.06 92 MET A CA 1
ATOM 758 C C . MET A 1 92 ? 19.790 -8.200 -7.473 1.00 85.06 92 MET A C 1
ATOM 760 O O . MET A 1 92 ? 20.645 -8.943 -7.940 1.00 85.06 92 MET A O 1
ATOM 764 N N . LEU A 1 93 ? 18.512 -8.253 -7.857 1.00 81.69 93 LEU A N 1
ATOM 765 C CA . LEU A 1 93 ? 18.054 -9.145 -8.922 1.00 81.69 93 LEU A CA 1
ATOM 766 C C . LEU A 1 93 ? 18.625 -8.726 -10.280 1.00 81.69 93 LEU A C 1
ATOM 768 O O . LEU A 1 93 ? 19.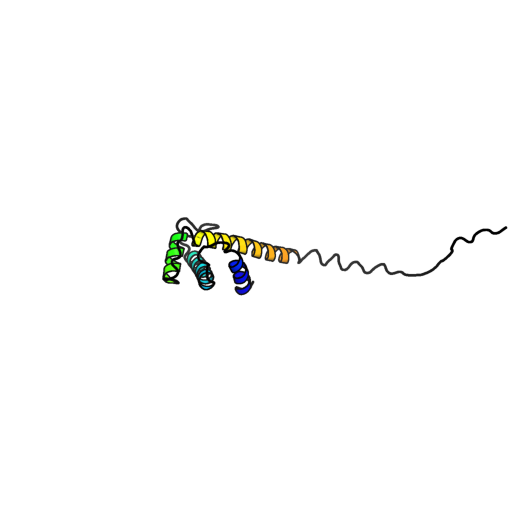107 -9.586 -11.007 1.00 81.69 93 LEU A O 1
ATOM 772 N N . ASN A 1 94 ? 18.652 -7.427 -10.579 1.00 80.69 94 ASN A N 1
ATOM 773 C CA . ASN A 1 94 ? 19.201 -6.930 -11.842 1.00 80.69 94 ASN A CA 1
ATOM 774 C C . ASN A 1 94 ? 20.726 -7.090 -11.925 1.00 80.69 94 ASN A C 1
ATOM 776 O O . ASN A 1 94 ? 21.236 -7.406 -12.989 1.00 80.69 94 ASN A O 1
ATOM 780 N N . ILE A 1 95 ? 21.457 -6.930 -10.813 1.00 73.25 95 ILE A N 1
ATOM 781 C CA . ILE A 1 95 ? 22.908 -7.198 -10.769 1.00 73.25 95 ILE A CA 1
ATOM 782 C C . ILE A 1 95 ? 23.197 -8.677 -11.061 1.00 73.25 95 ILE A C 1
ATOM 784 O O . ILE A 1 95 ? 24.190 -8.993 -11.702 1.00 73.25 95 ILE A O 1
ATOM 788 N N . VAL A 1 96 ? 22.339 -9.596 -10.602 1.00 60.44 96 VAL A N 1
ATOM 789 C CA . VAL A 1 96 ? 22.482 -11.027 -10.915 1.00 60.44 96 VAL A CA 1
ATOM 790 C C . VAL A 1 96 ? 22.179 -11.307 -12.390 1.00 60.44 96 VAL A C 1
ATOM 792 O O . VAL A 1 96 ? 22.879 -12.113 -12.987 1.00 60.44 96 VAL A O 1
ATOM 795 N N . GLU A 1 97 ? 21.201 -10.622 -12.993 1.00 57.91 97 GLU A N 1
ATOM 796 C CA . GLU A 1 97 ? 20.924 -10.726 -14.437 1.00 57.91 97 GLU A CA 1
ATOM 797 C C . GLU A 1 97 ? 22.065 -10.163 -15.310 1.00 57.91 97 GLU A C 1
ATOM 799 O O . GLU A 1 97 ? 22.236 -10.601 -16.444 1.00 57.91 97 GLU A O 1
ATOM 804 N N . GLU A 1 98 ? 22.883 -9.246 -14.785 1.00 54.25 98 GLU A N 1
ATOM 805 C CA . GLU A 1 98 ? 24.044 -8.670 -15.484 1.00 54.25 98 GLU A CA 1
ATOM 806 C C . GLU A 1 98 ? 25.318 -9.541 -15.374 1.00 54.25 98 GLU A C 1
ATOM 808 O O . GLU A 1 98 ? 26.262 -9.357 -16.139 1.00 54.25 98 GLU A O 1
ATOM 813 N N . ILE A 1 99 ? 25.339 -10.545 -14.484 1.00 56.94 99 ILE A N 1
ATOM 814 C CA . ILE A 1 99 ? 26.447 -11.520 -14.368 1.00 56.94 99 ILE A CA 1
ATOM 815 C C . ILE A 1 99 ? 26.339 -12.649 -15.423 1.00 56.94 99 ILE A C 1
ATOM 817 O O . ILE A 1 99 ? 27.299 -13.389 -15.650 1.00 56.94 99 ILE A O 1
ATOM 821 N N . ASP A 1 100 ? 25.236 -12.724 -16.171 1.00 57.69 100 ASP A N 1
ATOM 822 C CA . ASP A 1 100 ? 25.010 -13.727 -17.214 1.00 57.69 100 ASP A CA 1
ATOM 823 C C . ASP A 1 100 ? 25.232 -13.158 -18.634 1.00 57.69 100 ASP A C 1
ATOM 825 O O . ASP A 1 100 ? 24.283 -13.058 -19.407 1.00 57.69 100 ASP A O 1
ATOM 829 N N . ALA A 1 101 ? 26.472 -12.809 -19.017 1.00 57.97 101 ALA A N 1
ATOM 830 C CA . ALA A 1 101 ? 26.888 -12.812 -20.439 1.00 57.97 101 ALA A CA 1
ATOM 831 C C . ALA A 1 101 ? 28.391 -12.600 -20.704 1.00 57.97 101 ALA A C 1
ATOM 833 O O . ALA A 1 101 ? 28.881 -13.127 -21.702 1.00 57.97 101 ALA A O 1
ATOM 834 N N . GLU A 1 102 ? 29.131 -11.856 -19.874 1.00 56.88 102 GLU A N 1
ATOM 835 C CA . GLU A 1 102 ? 30.465 -11.364 -20.291 1.00 56.88 102 GLU A CA 1
ATOM 836 C C . GLU A 1 102 ? 31.650 -11.858 -19.438 1.00 56.88 102 GLU A C 1
ATOM 838 O O . GLU A 1 102 ? 32.762 -11.970 -19.953 1.00 56.88 102 GLU A O 1
ATOM 843 N N . ASP A 1 103 ? 31.429 -12.308 -18.197 1.00 53.00 103 ASP A N 1
ATOM 844 C CA . ASP A 1 103 ? 32.538 -12.647 -17.283 1.00 53.00 103 ASP A CA 1
ATOM 845 C C . ASP A 1 103 ? 32.978 -14.128 -17.272 1.00 53.00 103 ASP A C 1
ATOM 847 O O . ASP A 1 103 ? 34.002 -14.466 -16.676 1.00 53.00 103 ASP A O 1
ATOM 851 N N . VAL A 1 10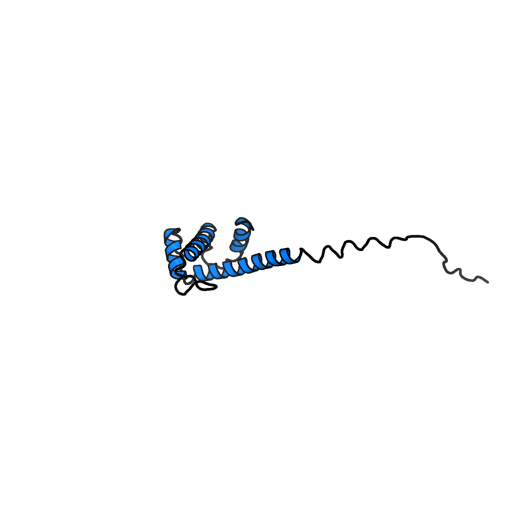4 ? 32.295 -15.035 -17.987 1.00 53.97 104 VAL A N 1
ATOM 852 C CA . VAL A 1 104 ? 32.771 -16.432 -18.161 1.00 53.97 104 VAL A CA 1
ATOM 853 C C . VAL A 1 104 ? 33.829 -16.549 -19.272 1.00 53.97 104 VAL A C 1
ATOM 855 O O . VAL A 1 104 ? 34.656 -17.463 -19.251 1.00 53.97 104 VAL A O 1
ATOM 858 N N . ALA A 1 105 ? 33.871 -15.613 -20.227 1.00 54.19 105 ALA A N 1
ATOM 859 C CA . ALA A 1 105 ? 34.770 -15.696 -21.383 1.00 54.19 105 ALA A CA 1
ATOM 860 C C . ALA A 1 105 ? 36.252 -15.430 -21.045 1.00 54.19 105 ALA A C 1
ATOM 862 O O . ALA A 1 105 ? 37.138 -15.855 -21.789 1.00 54.19 105 ALA A O 1
ATOM 863 N N . THR A 1 106 ? 36.550 -14.790 -19.912 1.00 52.09 106 THR A N 1
ATOM 864 C CA . THR A 1 106 ? 37.934 -14.429 -19.547 1.00 52.09 106 THR A CA 1
ATOM 865 C C . THR A 1 106 ? 38.621 -15.483 -18.668 1.00 52.09 106 THR A C 1
ATOM 867 O O . THR A 1 106 ? 39.845 -15.489 -18.565 1.00 52.09 106 THR A O 1
ATOM 870 N N . ALA A 1 107 ? 37.874 -16.428 -18.084 1.00 52.44 107 ALA A N 1
ATOM 871 C CA . ALA A 1 107 ? 38.445 -17.501 -17.260 1.00 52.44 107 ALA A CA 1
ATOM 872 C C . ALA A 1 107 ? 38.974 -18.700 -18.075 1.00 52.44 107 ALA A C 1
ATOM 874 O O . ALA A 1 107 ? 39.791 -19.464 -17.568 1.00 52.44 107 ALA A O 1
ATOM 875 N N . ASN A 1 108 ? 38.569 -18.847 -19.342 1.00 55.28 108 ASN A N 1
ATOM 876 C CA . ASN A 1 108 ? 38.944 -19.998 -20.179 1.00 55.28 108 ASN A CA 1
ATOM 877 C C . ASN A 1 108 ? 40.180 -19.769 -21.071 1.00 55.28 108 ASN A C 1
ATOM 879 O O . ASN A 1 108 ? 40.484 -20.618 -21.899 1.00 55.28 108 ASN A O 1
ATOM 883 N N . ASN A 1 109 ? 40.911 -18.659 -20.902 1.00 54.94 109 ASN A N 1
ATOM 884 C CA . ASN A 1 109 ? 42.135 -18.374 -21.670 1.00 54.94 109 ASN A CA 1
ATOM 885 C C . ASN A 1 109 ? 43.431 -18.439 -20.838 1.00 54.94 109 ASN A C 1
ATOM 887 O O . ASN A 1 109 ? 44.470 -17.972 -21.297 1.00 54.94 109 ASN A O 1
ATOM 891 N N . LEU A 1 110 ? 43.412 -19.027 -19.636 1.00 53.28 110 LEU A N 1
ATOM 892 C CA . LEU A 1 110 ? 44.640 -19.340 -18.889 1.00 53.28 110 LEU A CA 1
ATOM 893 C C . LEU A 1 110 ? 45.014 -20.826 -19.013 1.00 53.28 110 LEU A C 1
ATOM 895 O O . LEU A 1 110 ? 45.342 -21.481 -18.031 1.00 53.28 110 LEU A O 1
ATOM 899 N N . GLU A 1 111 ? 44.977 -21.360 -20.228 1.00 55.94 111 GLU A N 1
ATOM 900 C CA . GLU A 1 111 ? 45.640 -22.622 -20.564 1.00 55.94 111 GLU A CA 1
ATOM 901 C C . GLU A 1 111 ? 46.507 -22.432 -21.808 1.00 55.94 111 GLU A C 1
ATOM 903 O O . GLU A 1 111 ? 46.232 -23.001 -22.848 1.00 55.94 111 GLU A O 1
ATOM 908 N N . GLU A 1 112 ? 47.563 -21.622 -21.726 1.00 55.34 112 GLU A N 1
ATOM 909 C CA . GLU A 1 112 ? 48.709 -21.732 -22.641 1.00 55.34 112 GLU A CA 1
ATOM 910 C C . GLU A 1 112 ? 49.904 -20.972 -22.045 1.00 55.34 112 GLU A C 1
ATOM 912 O O . GLU A 1 112 ? 50.054 -19.763 -22.205 1.00 55.34 112 GLU A O 1
ATOM 917 N N . GLY A 1 113 ? 50.750 -21.670 -21.278 1.00 53.84 113 GLY A N 1
ATOM 918 C CA . GLY A 1 113 ? 51.944 -21.029 -20.714 1.00 53.84 113 GLY A CA 1
ATOM 919 C C . GLY A 1 113 ? 52.770 -21.789 -19.679 1.00 53.84 113 GLY A C 1
ATOM 920 O O . GLY A 1 113 ? 53.638 -21.176 -19.069 1.00 53.84 113 GLY A O 1
ATOM 921 N N . ASN A 1 114 ? 52.569 -23.092 -19.465 1.00 49.44 114 ASN A N 1
ATOM 922 C CA . ASN A 1 114 ? 53.413 -23.860 -18.541 1.00 49.44 114 ASN A CA 1
ATOM 923 C C . ASN A 1 114 ? 54.504 -24.617 -19.311 1.00 49.44 114 ASN A C 1
ATOM 925 O O . ASN A 1 114 ? 54.386 -25.817 -19.543 1.00 49.44 114 ASN A O 1
ATOM 929 N N . ASN A 1 115 ? 55.584 -23.926 -19.687 1.00 51.03 115 ASN A N 1
ATOM 930 C CA . ASN A 1 115 ? 56.845 -24.575 -20.056 1.00 51.03 115 ASN A CA 1
ATOM 931 C C . ASN A 1 115 ? 57.879 -24.344 -18.947 1.00 51.03 115 ASN A C 1
ATOM 933 O O . ASN A 1 115 ? 58.717 -23.449 -19.029 1.00 51.03 115 ASN A O 1
ATOM 937 N N . TYR A 1 116 ? 57.809 -25.158 -17.893 1.00 54.97 116 TYR A N 1
ATOM 938 C CA . TYR A 1 116 ? 58.911 -25.297 -16.947 1.00 54.97 116 TYR A CA 1
ATOM 939 C C . TYR A 1 116 ? 59.915 -26.315 -17.503 1.00 54.97 116 TYR A C 1
ATOM 941 O O . TYR A 1 116 ? 59.795 -27.512 -17.264 1.00 54.97 116 TYR A O 1
ATOM 949 N N . ASN A 1 117 ? 60.913 -25.819 -18.233 1.00 57.62 117 ASN A N 1
ATOM 950 C CA . ASN A 1 117 ? 62.174 -26.501 -18.537 1.00 57.62 117 ASN A CA 1
ATOM 951 C C . ASN A 1 117 ? 63.290 -25.462 -18.289 1.00 57.62 117 ASN A C 1
ATOM 953 O O . ASN A 1 117 ? 63.369 -24.481 -19.014 1.00 57.62 117 ASN A O 1
ATOM 957 N N . LYS A 1 118 ? 63.939 -25.444 -17.118 1.00 47.59 118 LYS A N 1
ATOM 958 C CA . LYS A 1 118 ? 65.130 -26.221 -16.707 1.00 47.59 118 LYS A CA 1
ATOM 959 C C . LYS A 1 118 ? 66.471 -25.562 -17.117 1.00 47.59 118 LYS A C 1
ATOM 961 O O . LYS A 1 118 ? 66.747 -25.461 -18.303 1.00 47.59 118 LYS A O 1
ATOM 966 N N . CYS A 1 119 ? 67.296 -25.311 -16.081 1.00 50.72 119 CYS A N 1
ATOM 967 C CA . CYS A 1 119 ? 68.760 -25.069 -16.037 1.00 50.72 119 CYS A CA 1
ATOM 968 C C . CYS A 1 119 ? 69.277 -23.725 -16.587 1.00 50.72 119 CYS A C 1
ATOM 970 O O . CYS A 1 119 ? 68.777 -23.255 -17.594 1.00 50.72 119 CYS A O 1
ATOM 972 N N . GLU A 1 120 ? 70.265 -23.030 -16.017 1.00 50.09 120 GLU A N 1
AT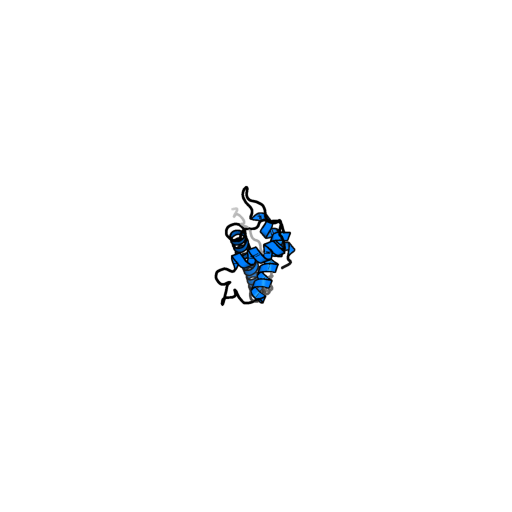OM 973 C CA . GLU A 1 120 ? 71.298 -23.239 -14.974 1.00 50.09 120 GLU A CA 1
ATOM 974 C C . GLU A 1 120 ? 71.705 -21.809 -14.500 1.00 50.09 120 GLU A C 1
ATOM 976 O O . GLU A 1 120 ? 71.395 -20.843 -15.185 1.00 50.09 120 GLU A O 1
ATOM 981 N N . GLY A 1 121 ? 72.312 -21.515 -13.351 1.00 54.31 121 GLY A N 1
ATOM 982 C CA . GLY A 1 121 ? 73.108 -22.353 -12.474 1.00 54.31 121 GLY A CA 1
ATOM 983 C C . GLY A 1 121 ? 74.589 -21.960 -12.491 1.00 54.31 121 GLY A C 1
ATOM 984 O O . GLY A 1 121 ? 75.408 -22.844 -12.678 1.00 54.31 121 GLY A O 1
ATOM 985 N N . ASP A 1 122 ? 74.947 -20.695 -12.252 1.00 51.88 122 ASP A N 1
ATOM 986 C CA . ASP A 1 122 ? 76.333 -20.297 -11.981 1.00 51.88 122 ASP A CA 1
ATOM 987 C C . ASP A 1 122 ? 76.415 -19.027 -11.120 1.00 51.88 122 ASP A C 1
ATOM 989 O O . ASP A 1 122 ? 76.161 -17.893 -11.524 1.00 51.88 122 ASP A O 1
ATOM 993 N N . ALA A 1 123 ? 76.756 -19.285 -9.859 1.00 59.16 123 ALA A N 1
ATOM 994 C CA . ALA A 1 123 ? 77.204 -18.320 -8.882 1.00 59.16 123 ALA A CA 1
ATOM 995 C C . ALA A 1 123 ? 78.608 -17.814 -9.245 1.00 59.16 123 ALA A C 1
ATOM 997 O O . ALA A 1 123 ? 79.442 -18.572 -9.740 1.00 59.16 123 ALA A O 1
ATOM 998 N N . TYR A 1 124 ? 78.859 -16.544 -8.931 1.00 59.34 124 TYR A N 1
ATOM 999 C CA . TYR A 1 124 ? 80.181 -15.927 -8.894 1.00 59.34 124 TYR A CA 1
ATOM 1000 C C . TYR A 1 124 ? 81.187 -16.847 -8.181 1.00 59.34 124 TYR A C 1
ATOM 1002 O O . TYR A 1 124 ? 81.025 -17.142 -6.997 1.00 59.34 124 TYR A O 1
ATOM 1010 N N . LEU A 1 125 ? 82.210 -17.303 -8.906 1.00 57.72 125 LEU A N 1
ATOM 1011 C CA . LEU A 1 125 ? 83.428 -17.841 -8.310 1.00 57.72 125 LEU A CA 1
ATOM 1012 C C . LEU A 1 125 ? 84.388 -16.668 -8.117 1.00 57.72 125 LEU A C 1
ATOM 1014 O O . LEU A 1 125 ? 84.756 -16.011 -9.089 1.00 57.72 125 LEU A O 1
ATOM 1018 N N . ASP A 1 126 ? 84.747 -16.405 -6.862 1.00 51.75 126 ASP A N 1
ATOM 1019 C CA . ASP A 1 126 ? 85.833 -15.499 -6.500 1.00 51.75 126 ASP A CA 1
ATOM 1020 C C . ASP A 1 126 ? 87.132 -15.937 -7.198 1.00 51.75 126 ASP A C 1
ATOM 1022 O O . ASP A 1 126 ? 87.534 -17.102 -7.124 1.00 51.75 126 ASP A O 1
ATOM 1026 N N . GLU A 1 127 ? 87.790 -14.989 -7.867 1.00 59.41 127 GLU A N 1
ATOM 1027 C CA . GLU A 1 127 ? 89.177 -15.115 -8.314 1.00 59.41 127 GLU A CA 1
ATOM 1028 C C . GLU A 1 127 ? 90.088 -15.201 -7.082 1.00 59.41 127 GLU A C 1
ATOM 1030 O O . GLU A 1 127 ? 90.138 -14.291 -6.253 1.00 59.41 127 GLU A O 1
ATOM 1035 N N . MET A 1 128 ? 90.816 -16.310 -6.975 1.00 62.31 128 MET A N 1
ATOM 1036 C CA . MET A 1 128 ? 91.971 -16.452 -6.102 1.00 62.31 128 MET A CA 1
ATOM 1037 C C . MET A 1 128 ? 93.202 -16.558 -7.001 1.00 62.31 128 MET A C 1
ATOM 1039 O O . MET A 1 128 ? 93.343 -17.571 -7.679 1.00 62.31 128 MET A O 1
ATOM 1043 N N . ASP A 1 129 ? 94.040 -15.519 -6.987 1.00 49.12 129 ASP A N 1
ATOM 1044 C CA . ASP A 1 129 ? 95.495 -15.557 -7.207 1.00 49.12 129 ASP A CA 1
ATOM 1045 C C . ASP A 1 129 ? 96.153 -14.340 -6.526 1.00 49.12 129 ASP A C 1
ATOM 1047 O O . ASP A 1 129 ? 95.742 -13.188 -6.804 1.00 49.12 129 ASP A O 1
#

Foldseek 3Di:
DDPVVVVVQQQPPDDDPDDRDDVVLVVQLVVLVVVLVVVVPQDDPVDGHPPVLVVSVVSCCVVPVPPPADSPPRVVVSVVSSVVSVVVVVVVVVVVVVVPDPPVVVVPPPPDDDDDDDDDDDDDDDDDD

Secondary structure (DSSP, 8-state):
--HHHHHHHHTT---SSS-PPPHHHHHHHHHHHHHHHHH-TTEETTEEPTTHHHHHHHHHHHH-TTS---IIIIIHHHHHHHHHHHHHHHHHHHHHHHTSSSSSTTGGG--S------------PPP--

Solvent-accessible surface area (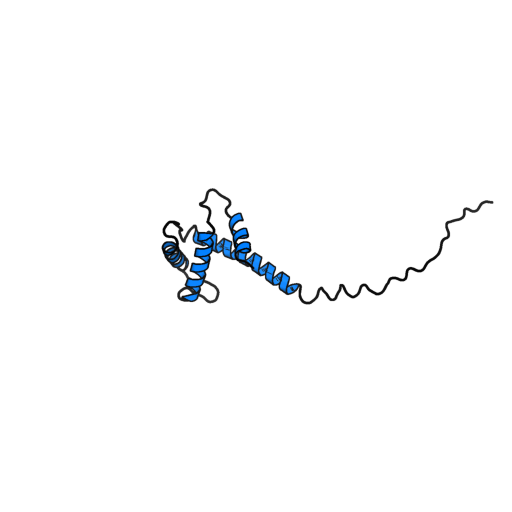backbone atoms only — not comparable to full-atom values): 8420 Å² total; per-residue (Å²): 135,59,70,71,63,56,55,60,59,64,70,74,70,77,84,67,99,60,88,76,86,50,73,69,56,54,53,50,51,55,49,46,52,51,53,48,55,72,66,42,85,40,56,46,101,88,46,71,38,89,68,45,53,58,52,47,33,56,51,44,41,72,79,38,68,86,62,80,71,44,37,90,66,52,47,54,54,49,56,55,47,52,53,53,55,47,47,53,54,50,52,55,53,52,56,56,61,66,63,72,79,68,72,71,73,70,70,76,72,82,80,81,83,89,78,90,75,84,90,85,89,80,76,91,76,82,88,84,131

Sequence (129 aa):
VKLSTIKYFFFQNSRGNKRKWVPEEDVALVACMVDLYNVGTYNADTRFKTGYLNELERMLEKVLPHAMLKAKLNLESMIRTLKRDWAIVYDMLNIVEEIDAEDVATANNLEEGNNYNKCEGDAYLDEMD